Protein AF-A0A9D9TF56-F1 (afdb_monomer)

Structure (mmCIF, N/CA/C/O backbone):
data_AF-A0A9D9TF56-F1
#
_entry.id   AF-A0A9D9TF56-F1
#
loop_
_atom_site.group_PDB
_atom_site.id
_atom_site.type_symbol
_atom_site.label_atom_id
_atom_site.label_alt_id
_atom_site.label_comp_id
_atom_site.label_asym_id
_atom_site.label_entity_id
_atom_site.label_seq_id
_atom_site.pdbx_PDB_ins_code
_atom_site.Cartn_x
_atom_site.Cartn_y
_atom_site.Cartn_z
_atom_site.occupancy
_atom_site.B_iso_or_equiv
_atom_site.auth_seq_id
_atom_site.auth_comp_id
_atom_site.auth_asym_id
_atom_site.auth_atom_id
_atom_site.pdbx_PDB_model_num
ATOM 1 N N . MET A 1 1 ? 51.148 3.408 -33.385 1.00 43.84 1 MET A N 1
ATOM 2 C CA . MET A 1 1 ? 50.038 4.378 -33.225 1.00 43.84 1 MET A CA 1
ATOM 3 C C . MET A 1 1 ? 48.884 3.680 -32.521 1.00 43.84 1 MET A C 1
ATOM 5 O O . MET A 1 1 ? 48.321 2.742 -33.067 1.00 43.84 1 MET A O 1
ATOM 9 N N . LYS A 1 2 ? 48.614 4.070 -31.271 1.00 51.62 2 LYS A N 1
ATOM 10 C CA . LYS A 1 2 ? 47.621 3.468 -30.368 1.00 51.62 2 LYS A CA 1
ATOM 11 C C . LYS A 1 2 ? 46.205 3.743 -30.900 1.00 51.62 2 LYS A C 1
ATOM 13 O O . LYS A 1 2 ? 45.754 4.877 -30.815 1.00 51.62 2 LYS A O 1
ATOM 18 N N . LYS A 1 3 ? 45.524 2.743 -31.471 1.00 56.19 3 LYS A N 1
ATOM 19 C CA . LYS A 1 3 ? 44.121 2.861 -31.933 1.00 56.19 3 LYS A CA 1
ATOM 20 C C . LYS A 1 3 ? 43.175 1.796 -31.356 1.00 56.19 3 LYS A C 1
ATOM 22 O O . LYS A 1 3 ? 42.061 1.653 -31.837 1.00 56.19 3 LYS A O 1
ATOM 27 N N . HIS A 1 4 ? 43.584 1.076 -30.309 1.00 52.41 4 HIS A N 1
ATOM 28 C CA . HIS A 1 4 ? 42.764 0.012 -29.704 1.00 52.41 4 HIS A CA 1
ATOM 29 C C . HIS A 1 4 ? 42.322 0.291 -28.261 1.00 52.41 4 HIS A C 1
ATOM 31 O O . HIS A 1 4 ? 41.758 -0.583 -27.617 1.00 52.41 4 HIS A O 1
ATOM 37 N N . LEU A 1 5 ? 42.530 1.507 -27.745 1.00 56.62 5 LEU A N 1
ATOM 38 C CA . LEU A 1 5 ? 42.289 1.824 -26.332 1.00 56.62 5 LEU A CA 1
ATOM 39 C C . LEU A 1 5 ? 41.006 2.635 -26.075 1.00 56.62 5 LEU A C 1
ATOM 41 O O . LEU A 1 5 ? 41.016 3.487 -25.198 1.00 56.62 5 LEU A O 1
ATOM 45 N N . LEU A 1 6 ? 39.925 2.431 -26.837 1.00 53.75 6 LEU A N 1
ATOM 46 C CA . LEU A 1 6 ? 38.659 3.156 -26.595 1.00 53.75 6 LEU A CA 1
ATOM 47 C C . LEU A 1 6 ? 37.364 2.355 -26.834 1.00 53.75 6 LEU A C 1
ATOM 49 O O . LEU A 1 6 ? 36.286 2.903 -26.646 1.00 53.75 6 LEU A O 1
ATOM 53 N N . PHE A 1 7 ? 37.415 1.065 -27.186 1.00 47.06 7 PHE A N 1
ATOM 54 C CA . PHE A 1 7 ? 36.188 0.301 -27.493 1.00 47.06 7 PHE A CA 1
ATOM 55 C C . PHE A 1 7 ? 35.636 -0.534 -26.318 1.00 47.06 7 PHE A C 1
ATOM 57 O O . PHE A 1 7 ? 34.620 -1.204 -26.454 1.00 47.06 7 PHE A O 1
ATOM 64 N N . GLY A 1 8 ? 36.292 -0.502 -25.153 1.00 48.47 8 GLY A N 1
ATOM 65 C CA . GLY A 1 8 ? 35.958 -1.365 -24.010 1.00 48.47 8 GLY A CA 1
ATOM 66 C C . GLY A 1 8 ? 35.077 -0.740 -22.923 1.00 48.47 8 GLY A C 1
ATOM 67 O O . GLY A 1 8 ? 34.772 -1.424 -21.956 1.00 48.47 8 GLY A O 1
ATOM 68 N N . PHE A 1 9 ? 34.690 0.537 -23.037 1.00 49.81 9 PHE A N 1
ATOM 69 C CA . PHE A 1 9 ? 33.995 1.246 -21.947 1.00 49.81 9 PHE A CA 1
ATOM 70 C C . PHE A 1 9 ? 32.484 1.437 -22.165 1.00 49.81 9 PHE A C 1
ATOM 72 O O . PHE A 1 9 ? 31.781 1.836 -21.244 1.00 49.81 9 PHE A O 1
ATOM 79 N N . PHE A 1 10 ? 31.959 1.131 -23.358 1.00 50.53 10 PHE A N 1
ATOM 80 C CA . PHE A 1 10 ? 30.526 1.283 -23.657 1.00 50.53 10 PHE A CA 1
ATOM 81 C C . PHE A 1 10 ? 29.691 0.023 -23.377 1.00 50.53 10 PHE A C 1
ATOM 83 O O . PHE A 1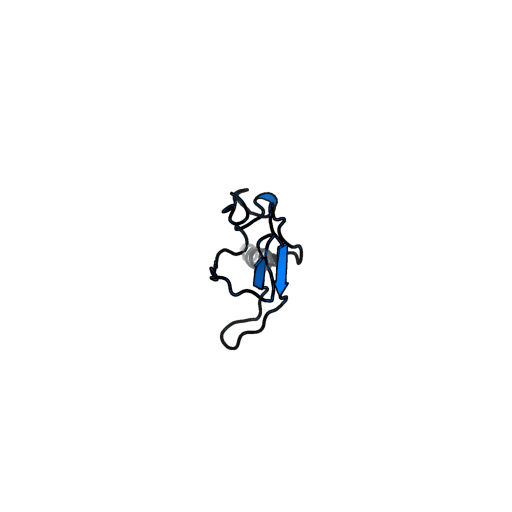 10 ? 28.493 0.139 -23.130 1.00 50.53 10 PHE A O 1
ATOM 90 N N . LEU A 1 11 ? 30.301 -1.170 -23.352 1.00 49.00 11 LEU A N 1
ATOM 91 C CA . LEU A 1 11 ? 29.574 -2.420 -23.083 1.00 49.00 11 LEU A CA 1
ATOM 92 C C . LEU A 1 11 ? 29.309 -2.667 -21.587 1.00 49.00 11 LEU A C 1
ATOM 94 O O . LEU A 1 11 ? 28.372 -3.382 -21.244 1.00 49.00 11 LEU A O 1
ATOM 98 N N . SER A 1 12 ? 30.101 -2.074 -20.690 1.00 49.22 12 SER A N 1
ATOM 99 C CA . SER A 1 12 ? 29.950 -2.241 -19.237 1.00 49.22 12 SER A CA 1
ATOM 100 C C . SER A 1 12 ? 28.829 -1.385 -18.638 1.00 49.22 12 SER A C 1
ATOM 102 O O . SER A 1 12 ? 28.321 -1.718 -17.570 1.00 49.22 12 SER A O 1
ATOM 104 N N . PHE A 1 13 ? 28.393 -0.321 -19.323 1.00 49.16 13 PHE A N 1
ATOM 105 C CA . PHE A 1 13 ? 27.324 0.559 -18.832 1.00 49.16 13 PHE A CA 1
ATOM 106 C C . PHE A 1 13 ? 25.914 0.073 -19.204 1.00 49.16 13 PHE A C 1
ATOM 108 O O . PHE A 1 13 ? 24.947 0.401 -18.525 1.00 49.16 13 PHE A O 1
ATOM 115 N N . TRP A 1 14 ? 25.787 -0.761 -20.241 1.00 51.69 14 TRP A N 1
ATOM 116 C CA . TRP A 1 14 ? 24.507 -1.363 -20.645 1.00 51.69 14 TRP A CA 1
ATOM 117 C C . TRP A 1 14 ? 24.077 -2.544 -19.760 1.00 51.69 14 TRP A C 1
ATOM 119 O O . TRP A 1 14 ? 22.905 -2.906 -19.757 1.00 51.69 14 TRP A O 1
ATOM 129 N N . PHE A 1 15 ? 24.996 -3.125 -18.980 1.00 49.12 15 PHE A N 1
ATOM 130 C CA . PHE A 1 15 ? 24.709 -4.276 -18.113 1.00 49.12 15 PHE A CA 1
ATOM 131 C C . PHE A 1 15 ? 24.382 -3.905 -16.655 1.00 49.12 15 PHE A C 1
ATOM 133 O O . PHE A 1 15 ? 23.913 -4.749 -15.898 1.00 49.12 15 PHE A O 1
ATOM 140 N N . LEU A 1 16 ? 24.573 -2.643 -16.250 1.00 51.69 16 LEU A N 1
ATOM 141 C CA . LEU A 1 16 ? 24.238 -2.161 -14.898 1.00 51.69 16 LEU A CA 1
ATOM 142 C C . LEU A 1 16 ? 22.747 -1.834 -14.709 1.00 51.69 16 LEU A C 1
ATOM 144 O O . LEU A 1 16 ? 22.322 -1.535 -13.598 1.00 51.69 16 LEU A O 1
ATOM 148 N N . PHE A 1 17 ? 21.946 -1.931 -15.772 1.00 52.84 17 PHE A N 1
ATOM 149 C CA . PHE A 1 17 ? 20.487 -1.796 -15.728 1.00 52.84 17 PHE A CA 1
ATOM 150 C C . PHE A 1 17 ? 19.767 -3.154 -15.800 1.00 52.84 17 PHE A C 1
ATOM 152 O O . PHE A 1 17 ? 18.594 -3.220 -16.168 1.00 52.84 17 PHE A O 1
ATOM 159 N N . LEU A 1 18 ? 20.442 -4.261 -15.461 1.00 52.66 18 LEU A N 1
ATOM 160 C CA . LEU A 1 18 ? 19.755 -5.539 -15.298 1.00 52.66 18 LEU A CA 1
ATOM 161 C C . LEU A 1 18 ? 19.005 -5.578 -13.964 1.00 52.66 18 LEU A C 1
ATOM 163 O O . LEU A 1 18 ? 19.580 -5.797 -12.904 1.00 52.66 18 LEU A O 1
ATOM 167 N N . ALA A 1 19 ? 17.689 -5.423 -14.088 1.00 51.03 19 ALA A N 1
ATOM 168 C CA . ALA A 1 19 ? 16.681 -5.997 -13.211 1.00 51.03 19 ALA A CA 1
ATOM 169 C C . ALA A 1 19 ? 16.807 -5.646 -11.719 1.00 51.03 19 ALA A C 1
ATOM 171 O O . ALA A 1 19 ? 17.131 -6.492 -10.887 1.00 51.03 19 ALA A O 1
ATOM 172 N N . HIS A 1 20 ? 16.333 -4.453 -11.349 1.00 49.91 20 HIS A N 1
ATOM 173 C CA . HIS A 1 20 ? 15.591 -4.356 -10.092 1.00 49.91 20 HIS A CA 1
ATOM 174 C C . HIS A 1 20 ? 14.272 -5.106 -10.293 1.00 49.91 20 HIS A C 1
ATOM 176 O O . HIS A 1 20 ? 13.244 -4.510 -10.610 1.00 49.91 20 HIS A O 1
ATOM 182 N N . SER A 1 21 ? 14.311 -6.435 -10.185 1.00 51.34 21 SER A N 1
ATOM 183 C CA . SER A 1 21 ? 13.082 -7.187 -9.966 1.00 51.34 21 SER A CA 1
ATOM 184 C C . SER A 1 21 ? 12.533 -6.691 -8.635 1.00 51.34 21 SER A C 1
ATOM 186 O O . SER A 1 21 ? 13.119 -6.978 -7.592 1.00 51.34 21 SER A O 1
ATOM 188 N N . GLN A 1 22 ? 11.457 -5.899 -8.678 1.00 56.12 22 GLN A N 1
ATOM 189 C CA . GLN A 1 22 ? 10.611 -5.673 -7.510 1.00 56.12 22 GLN A CA 1
ATOM 190 C C . GLN A 1 22 ? 10.308 -7.069 -6.969 1.00 56.12 22 GLN A C 1
ATOM 192 O O . GLN A 1 22 ? 9.760 -7.913 -7.683 1.00 56.12 22 GLN A O 1
ATOM 197 N N . THR A 1 23 ? 10.805 -7.378 -5.775 1.00 58.72 23 THR A N 1
ATOM 198 C CA . THR A 1 23 ? 10.597 -8.702 -5.206 1.00 58.72 23 THR A CA 1
ATOM 199 C C . THR A 1 23 ? 9.087 -8.899 -5.068 1.00 58.72 23 THR A C 1
ATOM 201 O O . THR A 1 23 ? 8.361 -7.985 -4.687 1.00 58.72 23 THR A O 1
ATOM 204 N N . ASN A 1 24 ? 8.579 -10.097 -5.368 1.00 67.06 24 ASN A N 1
ATOM 205 C CA . ASN A 1 24 ? 7.157 -10.406 -5.157 1.00 67.06 24 ASN A CA 1
ATOM 206 C C . ASN A 1 24 ? 6.757 -10.396 -3.667 1.00 67.06 24 ASN A C 1
ATOM 208 O O . ASN A 1 24 ? 5.604 -10.666 -3.341 1.00 67.06 24 ASN A O 1
ATOM 212 N N . ALA A 1 25 ? 7.691 -10.084 -2.764 1.00 83.62 25 ALA A N 1
ATOM 213 C CA . ALA A 1 25 ? 7.417 -9.920 -1.351 1.00 83.62 25 ALA A CA 1
ATOM 214 C C . ALA A 1 25 ? 6.484 -8.723 -1.130 1.00 83.62 25 ALA A C 1
ATOM 216 O O . ALA A 1 25 ? 6.642 -7.661 -1.739 1.00 83.62 25 ALA A O 1
ATOM 217 N N . LEU A 1 26 ? 5.494 -8.917 -0.266 1.00 91.44 26 LEU A N 1
ATOM 218 C CA . LEU A 1 26 ? 4.654 -7.828 0.210 1.00 91.44 26 LEU A CA 1
ATOM 219 C C . LEU A 1 26 ? 5.433 -7.023 1.256 1.00 91.44 26 LEU A C 1
ATOM 221 O O . LEU A 1 26 ? 6.132 -7.641 2.069 1.00 91.44 26 LEU A O 1
ATOM 225 N N . PRO A 1 27 ? 5.324 -5.684 1.258 1.00 93.62 27 PRO A N 1
ATOM 226 C CA . PRO A 1 27 ? 5.776 -4.896 2.394 1.00 93.62 27 PRO A CA 1
ATOM 227 C C . PRO A 1 27 ? 5.029 -5.341 3.653 1.00 93.62 27 PRO A C 1
ATOM 229 O O . PRO A 1 27 ? 3.879 -5.791 3.592 1.00 93.6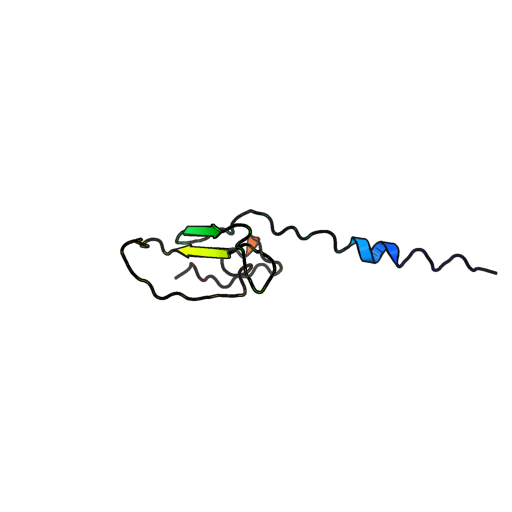2 27 PRO A O 1
ATOM 232 N N . ARG A 1 28 ? 5.705 -5.259 4.797 1.00 94.94 28 ARG A N 1
ATOM 233 C CA . ARG A 1 28 ? 5.049 -5.467 6.087 1.00 94.94 28 ARG A CA 1
ATOM 234 C C . ARG A 1 28 ? 4.153 -4.267 6.379 1.00 94.94 28 ARG A C 1
ATOM 236 O O . ARG A 1 28 ? 4.464 -3.168 5.954 1.00 94.94 28 ARG A O 1
ATOM 243 N N . VAL A 1 29 ? 3.053 -4.510 7.078 1.00 96.62 29 VAL A N 1
ATOM 244 C CA . VAL A 1 29 ? 2.162 -3.466 7.593 1.00 96.62 29 VAL A CA 1
ATOM 245 C C . VAL A 1 29 ? 2.059 -3.631 9.108 1.00 96.62 29 VAL A C 1
ATOM 247 O O . VAL A 1 29 ? 2.126 -4.756 9.613 1.00 96.62 29 VAL A O 1
ATOM 250 N N . ASN A 1 30 ? 1.933 -2.520 9.819 1.00 96.56 30 ASN A N 1
ATOM 251 C CA . ASN A 1 30 ? 1.707 -2.410 11.251 1.00 96.56 30 ASN A CA 1
ATOM 252 C C . ASN A 1 30 ? 0.262 -2.802 11.599 1.00 96.56 30 ASN A C 1
ATOM 254 O O . ASN A 1 30 ? 0.049 -3.654 12.461 1.00 96.56 30 ASN A O 1
ATOM 258 N N . ASN A 1 31 ? -0.714 -2.268 10.853 1.00 96.31 31 ASN A N 1
ATOM 259 C CA . ASN A 1 31 ? -2.134 -2.603 10.986 1.00 96.31 31 ASN A CA 1
ATOM 260 C C . ASN A 1 31 ? -2.769 -2.916 9.627 1.00 96.31 31 ASN A C 1
ATOM 262 O O . ASN A 1 31 ? -2.310 -2.470 8.571 1.00 96.31 31 ASN A O 1
ATOM 266 N N . GLY A 1 32 ? -3.882 -3.642 9.648 1.00 96.19 32 GLY A N 1
ATOM 267 C CA . GLY A 1 32 ? -4.635 -3.993 8.456 1.00 96.19 32 GLY A CA 1
ATOM 268 C C . GLY A 1 32 ? -4.044 -5.166 7.680 1.00 96.19 32 GLY A C 1
ATOM 269 O O . GLY A 1 32 ? -3.267 -5.984 8.169 1.00 96.19 32 GLY A O 1
ATOM 270 N N . THR A 1 33 ? -4.474 -5.295 6.430 1.00 97.00 33 THR A N 1
ATOM 271 C CA . THR A 1 33 ? -4.052 -6.370 5.531 1.00 97.00 33 THR A CA 1
ATOM 272 C C . THR A 1 33 ? -3.780 -5.817 4.144 1.00 97.00 33 THR A C 1
ATOM 274 O O . THR A 1 33 ? -4.603 -5.101 3.575 1.00 97.00 33 THR A O 1
ATOM 277 N N . LEU A 1 34 ? -2.632 -6.1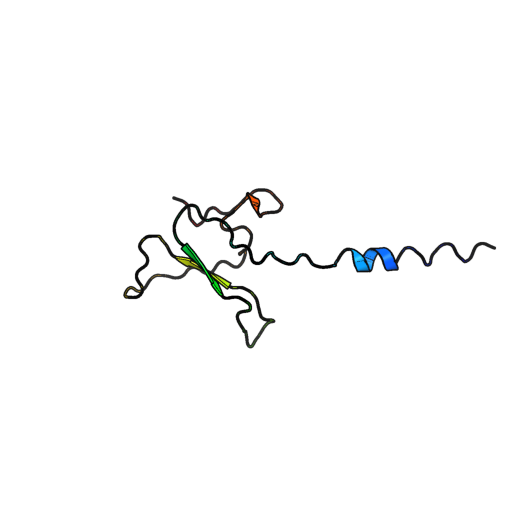90 3.580 1.00 96.88 34 LEU A N 1
ATOM 278 C CA . LEU A 1 34 ? -2.269 -5.866 2.208 1.00 96.88 34 LEU A CA 1
ATOM 279 C C . LEU A 1 34 ? -2.675 -7.007 1.266 1.00 96.88 34 LEU A C 1
ATOM 281 O O . LEU A 1 34 ? -2.281 -8.158 1.463 1.00 96.88 34 LEU A O 1
ATOM 285 N N . VAL A 1 35 ? -3.428 -6.688 0.217 1.00 96.19 35 VAL A N 1
ATOM 286 C CA . VAL A 1 35 ? -3.808 -7.622 -0.849 1.00 96.19 35 VAL A CA 1
ATOM 287 C C . VAL A 1 35 ? -3.151 -7.177 -2.148 1.00 96.19 35 VAL A C 1
ATOM 289 O O . VAL A 1 35 ? -3.448 -6.097 -2.654 1.00 96.19 35 VAL A O 1
ATOM 292 N N . ARG A 1 36 ? -2.272 -8.014 -2.708 1.00 95.50 36 ARG A N 1
ATOM 293 C CA . ARG A 1 36 ? -1.614 -7.742 -3.992 1.00 95.50 36 ARG A CA 1
ATOM 294 C C . ARG A 1 36 ? -2.331 -8.411 -5.149 1.00 95.50 36 ARG A C 1
ATOM 296 O O . ARG A 1 36 ? -2.504 -9.628 -5.176 1.00 95.50 36 ARG A O 1
ATOM 303 N N . HIS A 1 37 ? -2.642 -7.611 -6.154 1.00 95.50 37 HIS A N 1
ATOM 304 C CA . HIS A 1 37 ? -3.037 -8.054 -7.479 1.00 95.50 37 HIS A CA 1
ATOM 305 C C . HIS A 1 37 ? -1.800 -8.046 -8.376 1.00 95.50 37 HIS A C 1
ATOM 307 O O . HIS A 1 37 ? -1.314 -6.980 -8.754 1.00 95.50 37 HIS A O 1
ATOM 313 N N . VAL A 1 38 ? -1.265 -9.232 -8.669 1.00 94.06 38 VAL A N 1
ATOM 314 C CA . VAL A 1 38 ? -0.066 -9.394 -9.504 1.00 94.06 38 VAL A CA 1
ATOM 315 C C . VAL A 1 38 ? -0.401 -9.114 -10.967 1.00 94.06 38 VAL A C 1
ATOM 317 O O . VAL A 1 38 ? -1.445 -9.559 -11.440 1.00 94.06 38 VAL A O 1
ATOM 320 N N . ASP A 1 39 ? 0.480 -8.386 -11.660 1.00 94.12 39 ASP A N 1
ATOM 321 C CA . ASP A 1 39 ? 0.378 -8.087 -13.097 1.00 94.12 39 ASP A CA 1
ATOM 322 C C . ASP A 1 39 ? -1.021 -7.611 -13.526 1.00 94.12 39 ASP A C 1
ATOM 324 O O . ASP A 1 39 ? -1.588 -8.058 -14.528 1.00 94.12 39 ASP A O 1
ATOM 328 N N . PHE A 1 40 ? -1.595 -6.680 -12.758 1.00 95.06 40 PHE A N 1
ATOM 329 C CA . PHE A 1 40 ? -2.896 -6.102 -13.059 1.00 95.06 40 PHE A CA 1
ATOM 330 C C . PHE A 1 40 ? -2.873 -5.451 -14.447 1.00 95.06 40 PHE A C 1
ATOM 332 O O . PHE A 1 40 ? -2.071 -4.553 -14.724 1.00 95.06 40 PHE A O 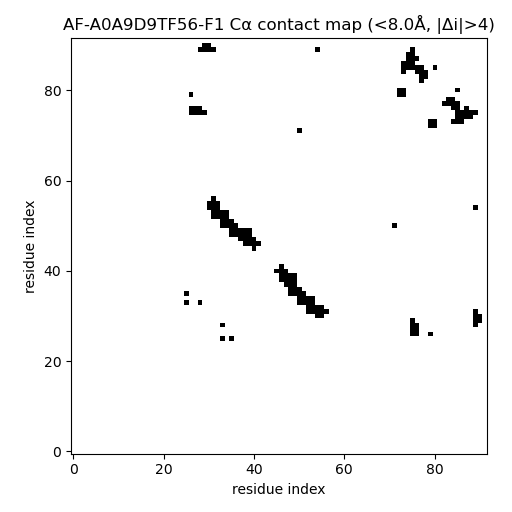1
ATOM 339 N N . SER A 1 41 ? -3.751 -5.935 -15.327 1.00 96.81 41 SER A N 1
ATOM 340 C CA . SER A 1 41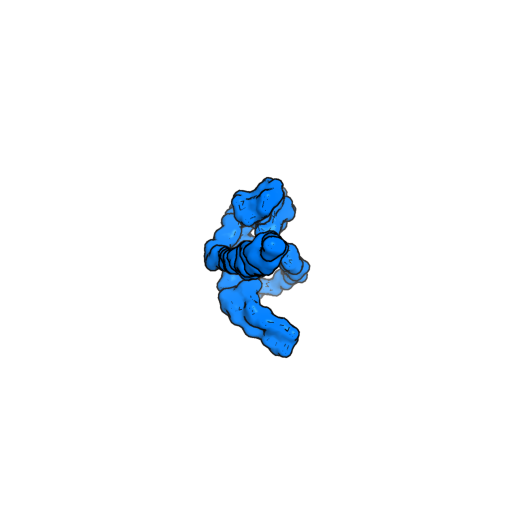 ? -3.820 -5.506 -16.722 1.00 96.81 41 SER A CA 1
ATOM 341 C C . SER A 1 41 ? -4.402 -4.097 -16.853 1.00 96.81 41 SER A C 1
ATOM 343 O O . SER A 1 41 ? -5.295 -3.701 -16.105 1.00 96.81 41 SER A O 1
ATOM 345 N N . SER A 1 42 ? -3.910 -3.339 -17.830 1.00 95.75 42 SER A N 1
ATOM 346 C CA . SER A 1 42 ? -4.417 -2.014 -18.177 1.00 95.75 42 SER A CA 1
ATOM 347 C C . SER A 1 42 ? -4.481 -1.860 -19.692 1.00 95.75 42 SER A C 1
ATOM 349 O O . SER A 1 42 ? -3.607 -2.339 -20.411 1.00 95.75 42 SER A O 1
ATOM 351 N N . GLU A 1 43 ? -5.495 -1.144 -20.176 1.00 97.94 43 GLU A N 1
ATOM 352 C CA . GLU A 1 43 ? -5.623 -0.781 -21.593 1.00 97.94 43 GLU A CA 1
ATOM 353 C C . GLU A 1 43 ? -4.681 0.362 -22.004 1.00 97.94 43 GLU A C 1
ATOM 355 O O . GLU A 1 43 ? -4.502 0.627 -23.191 1.00 97.94 43 GLU A O 1
ATOM 360 N N . HIS A 1 44 ? -4.085 1.065 -21.036 1.00 97.38 44 HIS A N 1
ATOM 361 C CA . HIS A 1 44 ? -3.332 2.298 -21.285 1.00 97.38 44 HIS A CA 1
ATOM 362 C C . HIS A 1 44 ? -1.834 2.169 -21.007 1.00 97.38 44 HIS A C 1
ATOM 364 O O . HIS A 1 44 ? -1.040 2.906 -21.589 1.00 97.38 44 HIS A O 1
ATOM 370 N N . ILE A 1 45 ? -1.439 1.266 -20.107 1.00 95.50 45 ILE A N 1
ATOM 371 C CA . ILE A 1 45 ? -0.047 1.075 -19.687 1.00 95.50 45 ILE A CA 1
ATOM 372 C C . ILE A 1 45 ? 0.285 -0.411 -19.546 1.00 95.50 45 ILE A C 1
ATOM 374 O O . ILE A 1 45 ? -0.603 -1.256 -19.476 1.00 95.50 45 ILE A O 1
ATOM 378 N N . ALA A 1 46 ? 1.578 -0.730 -19.476 1.00 96.12 46 ALA A N 1
ATOM 379 C CA . ALA A 1 46 ? 2.024 -2.086 -19.177 1.00 96.12 46 ALA A CA 1
ATOM 380 C C . ALA A 1 46 ? 1.481 -2.568 -17.820 1.00 96.12 46 ALA A C 1
ATOM 382 O O . ALA A 1 46 ? 1.368 -1.782 -16.872 1.00 96.12 46 ALA A O 1
ATOM 383 N N . ALA A 1 47 ? 1.185 -3.868 -17.746 1.00 96.06 47 ALA A N 1
ATOM 384 C CA . ALA A 1 47 ? 0.709 -4.516 -16.532 1.00 96.06 47 ALA A CA 1
ATOM 385 C C . ALA A 1 47 ? 1.688 -4.317 -15.367 1.00 96.06 47 ALA A C 1
ATOM 387 O O . ALA A 1 47 ? 2.906 -4.246 -15.556 1.00 96.06 47 ALA A O 1
ATOM 388 N N . ARG A 1 48 ? 1.140 -4.188 -14.158 1.00 92.69 48 ARG A N 1
ATOM 389 C CA . ARG A 1 48 ? 1.919 -3.988 -12.932 1.00 92.69 48 ARG A CA 1
ATOM 390 C C . ARG A 1 48 ? 1.154 -4.440 -11.705 1.00 92.69 48 ARG A C 1
ATOM 392 O O . ARG A 1 48 ? -0.070 -4.495 -11.718 1.00 92.69 48 ARG A O 1
ATOM 399 N N . ASN A 1 49 ? 1.883 -4.698 -10.629 1.00 93.62 49 ASN A N 1
ATOM 400 C CA . ASN A 1 49 ? 1.269 -5.024 -9.351 1.00 93.62 49 ASN A CA 1
ATOM 401 C C . ASN A 1 49 ? 0.468 -3.830 -8.809 1.00 93.62 49 ASN A C 1
ATOM 403 O O . ASN A 1 49 ? 0.903 -2.681 -8.919 1.00 93.62 49 ASN A O 1
ATOM 407 N N . ILE A 1 50 ? -0.683 -4.122 -8.207 1.00 94.81 50 ILE A N 1
ATOM 408 C CA . ILE A 1 50 ? -1.479 -3.172 -7.426 1.00 94.81 50 ILE A CA 1
ATOM 409 C C . ILE A 1 50 ? -1.663 -3.750 -6.032 1.00 94.81 50 ILE A C 1
ATOM 411 O O . ILE A 1 50 ? -2.153 -4.869 -5.893 1.00 94.81 50 ILE A O 1
ATOM 415 N N . ASP A 1 51 ? -1.321 -2.962 -5.020 1.00 95.94 51 ASP A N 1
ATOM 416 C CA . ASP A 1 51 ? -1.542 -3.316 -3.624 1.00 95.94 51 ASP A CA 1
ATOM 417 C C . ASP A 1 51 ? -2.743 -2.548 -3.081 1.00 95.94 51 ASP A C 1
ATOM 419 O O . ASP A 1 51 ? -2.837 -1.327 -3.219 1.00 95.94 51 ASP A O 1
ATOM 423 N N . VAL A 1 52 ? -3.669 -3.278 -2.467 1.00 97.12 52 VAL A N 1
ATOM 424 C CA . VAL A 1 52 ? -4.835 -2.735 -1.778 1.00 97.12 52 VAL A CA 1
ATOM 425 C C . VAL A 1 52 ? -4.644 -2.979 -0.292 1.00 97.12 52 VAL A C 1
ATOM 427 O O . VAL A 1 52 ? -4.637 -4.124 0.159 1.00 97.12 52 VAL A O 1
ATOM 430 N N . TRP A 1 53 ? -4.493 -1.901 0.468 1.00 97.50 53 TRP A N 1
ATOM 431 C CA . TRP A 1 53 ? -4.500 -1.964 1.922 1.00 97.50 53 TRP A CA 1
ATOM 432 C C . TRP A 1 53 ? -5.934 -1.878 2.447 1.00 97.50 53 TRP A C 1
ATOM 434 O O . TRP A 1 53 ? -6.709 -1.007 2.043 1.00 97.50 53 TRP A O 1
ATOM 444 N N . LEU A 1 54 ? -6.281 -2.801 3.338 1.00 97.62 54 LEU A N 1
ATOM 445 C CA . LEU A 1 54 ? -7.569 -2.878 4.012 1.00 97.62 54 LEU A CA 1
ATOM 446 C C . LEU A 1 54 ? -7.351 -2.652 5.514 1.00 97.62 54 LEU A C 1
ATOM 448 O O . LEU A 1 54 ? -6.489 -3.322 6.083 1.00 97.62 54 LEU A O 1
ATOM 452 N N . PRO A 1 55 ? -8.122 -1.772 6.177 1.00 95.88 55 PRO A N 1
ATOM 453 C CA . PRO A 1 55 ? -8.026 -1.605 7.626 1.00 95.88 55 PRO A CA 1
ATOM 454 C C . PRO A 1 55 ? -8.510 -2.869 8.357 1.00 95.88 55 PRO A C 1
ATOM 456 O O . PRO A 1 55 ? -9.300 -3.639 7.809 1.00 95.88 55 PRO A O 1
ATOM 459 N N . ASP A 1 56 ? -8.112 -3.057 9.619 1.00 95.56 56 ASP A N 1
ATOM 460 C CA . ASP A 1 56 ? -8.445 -4.260 10.411 1.00 95.56 56 ASP A CA 1
ATOM 461 C C . ASP A 1 56 ? -9.949 -4.551 10.514 1.00 95.56 56 ASP A C 1
ATOM 463 O O . ASP A 1 56 ? -10.373 -5.701 10.613 1.00 95.56 56 ASP A O 1
ATOM 467 N N . ASN A 1 57 ? -10.779 -3.508 10.481 1.00 95.25 57 ASN A N 1
ATOM 468 C CA . ASN A 1 57 ? -12.235 -3.611 10.565 1.00 95.25 57 ASN A CA 1
ATOM 469 C C . ASN A 1 57 ? -12.929 -3.632 9.191 1.00 95.25 57 ASN A C 1
ATOM 471 O O . ASN A 1 57 ? -14.120 -3.311 9.090 1.00 95.25 57 ASN A O 1
ATOM 475 N N . TYR A 1 58 ? -12.199 -3.957 8.123 1.00 97.12 58 TYR A N 1
ATOM 476 C CA . TYR A 1 58 ? -12.766 -4.058 6.788 1.00 97.12 58 TYR A CA 1
ATOM 477 C C . TYR A 1 58 ? -13.877 -5.118 6.723 1.00 97.12 58 TYR A C 1
ATOM 479 O O . TYR A 1 58 ? -13.732 -6.245 7.195 1.00 97.12 58 TYR A O 1
ATOM 487 N N . SER A 1 59 ? -14.988 -4.760 6.079 1.00 97.56 59 SER A N 1
ATOM 488 C CA . SER A 1 59 ? -16.109 -5.653 5.801 1.00 97.56 59 SER A CA 1
ATOM 489 C C . SER A 1 59 ? -16.500 -5.569 4.326 1.00 97.56 59 SER A C 1
ATOM 491 O O . SER A 1 59 ? -16.763 -4.469 3.833 1.00 97.56 59 SER A O 1
ATOM 493 N N . PRO A 1 60 ? -16.646 -6.703 3.617 1.00 95.81 60 PRO A N 1
ATOM 494 C CA . PRO A 1 60 ? -17.050 -6.698 2.209 1.00 95.81 60 PRO A CA 1
ATOM 495 C C . PRO A 1 60 ? -18.484 -6.182 1.995 1.00 95.81 60 PRO A C 1
ATOM 497 O O . PRO A 1 60 ? -18.855 -5.828 0.880 1.00 95.81 60 PRO A O 1
ATOM 500 N N . ASN A 1 61 ? -19.293 -6.110 3.059 1.00 97.69 61 ASN A N 1
ATOM 501 C CA . ASN A 1 61 ? -20.682 -5.647 3.006 1.00 97.69 61 ASN A CA 1
ATOM 502 C C . ASN A 1 61 ? -20.828 -4.136 3.256 1.00 97.69 61 ASN A C 1
ATOM 504 O O . ASN A 1 61 ? -21.945 -3.620 3.281 1.00 97.69 61 ASN A O 1
ATOM 508 N N . GLN A 1 62 ? -19.719 -3.422 3.458 1.00 98.00 62 GLN A N 1
ATOM 509 C CA . GLN A 1 62 ? -19.704 -1.989 3.722 1.00 98.00 62 GLN A CA 1
ATOM 510 C C . GLN A 1 62 ? -18.957 -1.237 2.616 1.00 98.00 62 GLN A C 1
ATOM 512 O O . GLN A 1 62 ? -17.980 -1.716 2.047 1.00 98.00 62 GLN A O 1
ATOM 517 N N . ARG A 1 63 ? -19.421 -0.020 2.307 1.00 97.25 63 ARG A N 1
ATOM 518 C CA . ARG A 1 63 ? -18.711 0.898 1.408 1.00 97.25 63 ARG A CA 1
ATOM 519 C C . ARG A 1 63 ? -17.769 1.795 2.200 1.00 97.25 63 ARG A C 1
ATOM 521 O O . ARG A 1 63 ? -18.159 2.357 3.222 1.00 97.25 63 ARG A O 1
ATOM 528 N N . TYR A 1 64 ? -16.564 1.972 1.674 1.00 97.50 64 TYR A N 1
ATOM 529 C CA . TYR A 1 64 ? -15.520 2.815 2.249 1.00 97.50 64 TYR A CA 1
ATOM 530 C C . TYR A 1 64 ? -15.124 3.899 1.247 1.00 97.50 64 TYR A C 1
ATOM 532 O O . TYR A 1 64 ? -15.268 3.726 0.035 1.00 97.50 64 TYR A O 1
ATOM 540 N N . LYS A 1 65 ? -14.630 5.032 1.753 1.00 97.69 65 LYS A N 1
ATOM 541 C CA . LYS A 1 65 ? -13.923 5.997 0.905 1.00 97.69 65 LYS A CA 1
ATOM 542 C C . LYS A 1 65 ? -12.588 5.377 0.494 1.00 97.69 65 LYS A C 1
ATOM 544 O O . LYS A 1 65 ? -11.966 4.697 1.303 1.00 97.69 65 LYS A O 1
ATOM 549 N N . VAL A 1 66 ? -12.166 5.625 -0.741 1.00 97.44 66 VAL A N 1
ATOM 550 C CA . VAL A 1 66 ? -10.921 5.078 -1.294 1.00 97.44 66 VAL A CA 1
ATOM 551 C C . VAL A 1 66 ? -9.923 6.211 -1.486 1.00 97.44 66 VAL A C 1
ATOM 553 O O . VAL A 1 66 ? -10.269 7.250 -2.050 1.00 97.44 66 VAL A O 1
ATOM 556 N N . LEU A 1 67 ? -8.693 5.996 -1.025 1.00 96.50 67 LEU A N 1
ATOM 557 C CA . LEU A 1 67 ? -7.546 6.857 -1.284 1.00 96.50 67 LEU A CA 1
ATOM 558 C C . LEU A 1 67 ? -6.600 6.126 -2.241 1.00 96.50 67 LEU A C 1
ATOM 560 O O . LEU A 1 67 ? -6.213 4.992 -1.977 1.00 96.50 67 LEU A O 1
ATOM 564 N N . TYR A 1 68 ? -6.229 6.781 -3.339 1.00 96.81 68 TYR A N 1
ATOM 565 C CA . TYR A 1 68 ? -5.244 6.265 -4.288 1.00 96.81 68 TYR A CA 1
ATOM 566 C C . TYR A 1 68 ? -3.899 6.940 -4.039 1.00 96.81 68 TYR A C 1
ATOM 568 O O . TYR A 1 68 ? -3.815 8.168 -4.027 1.00 96.81 68 TYR A O 1
ATOM 576 N N . MET A 1 69 ? -2.847 6.142 -3.866 1.00 96.38 69 MET A N 1
ATOM 577 C CA . MET A 1 69 ? -1.488 6.630 -3.635 1.00 96.38 69 MET A CA 1
ATOM 578 C C . MET A 1 69 ? -0.544 6.024 -4.671 1.00 96.38 69 MET A C 1
ATOM 580 O O . MET A 1 69 ? -0.431 4.808 -4.781 1.00 96.38 69 MET A O 1
ATOM 584 N N . HIS A 1 70 ? 0.123 6.878 -5.450 1.00 93.38 70 HIS A N 1
ATOM 585 C CA . HIS A 1 70 ? 0.982 6.446 -6.560 1.00 93.38 70 HIS A CA 1
ATOM 586 C C . HIS A 1 70 ? 2.411 6.073 -6.155 1.00 93.38 70 HIS A C 1
ATOM 588 O O . HIS A 1 70 ? 3.093 5.437 -6.952 1.00 93.38 70 HIS A O 1
ATOM 594 N N . ASP A 1 71 ? 2.861 6.471 -4.961 1.00 92.62 71 ASP A N 1
ATOM 595 C CA . ASP A 1 71 ? 4.205 6.149 -4.466 1.00 92.62 71 ASP A CA 1
ATOM 596 C C . ASP A 1 71 ? 4.399 4.623 -4.386 1.00 92.62 71 ASP A C 1
ATOM 598 O O . ASP A 1 71 ? 5.318 4.078 -4.996 1.00 92.62 71 ASP A O 1
ATOM 602 N N . GLY A 1 72 ? 3.459 3.926 -3.734 1.00 89.06 72 GLY A N 1
ATOM 603 C CA . GLY A 1 72 ? 3.399 2.466 -3.642 1.00 89.06 72 GLY A CA 1
ATOM 604 C C . GLY A 1 72 ? 4.522 1.862 -2.795 1.00 89.06 72 GLY A C 1
ATOM 605 O O . GLY A 1 72 ? 4.261 1.298 -1.737 1.00 89.06 72 GLY A O 1
ATOM 606 N 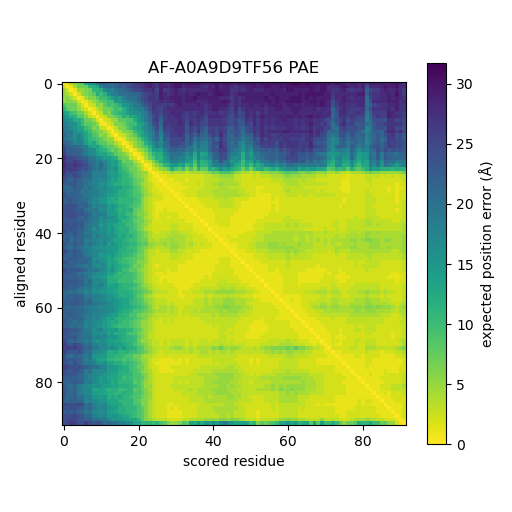N . GLN A 1 73 ? 5.769 1.998 -3.248 1.00 88.62 73 GLN A N 1
ATOM 607 C CA . GLN A 1 73 ? 6.948 1.369 -2.657 1.00 88.62 73 GLN A CA 1
ATOM 608 C C . GLN A 1 73 ? 7.287 1.915 -1.264 1.00 88.62 73 GLN A C 1
ATOM 610 O O . GLN A 1 73 ? 7.781 1.161 -0.432 1.00 88.62 73 GLN A O 1
ATOM 615 N N . MET A 1 74 ? 7.043 3.199 -0.994 1.00 94.69 74 MET A N 1
ATOM 616 C CA . MET A 1 74 ? 7.475 3.841 0.253 1.00 94.69 74 MET A CA 1
ATOM 617 C C . MET A 1 74 ? 6.358 3.936 1.300 1.00 94.69 74 MET A C 1
ATOM 619 O O . MET A 1 74 ? 6.497 4.673 2.271 1.00 94.69 74 MET A O 1
ATOM 623 N N . LEU A 1 75 ? 5.218 3.271 1.096 1.00 96.38 75 LEU A N 1
ATOM 624 C CA . LEU A 1 75 ? 4.025 3.521 1.909 1.00 96.38 75 LEU A CA 1
ATOM 625 C C . LEU A 1 75 ? 4.061 2.869 3.303 1.00 96.38 75 LEU A C 1
ATOM 627 O O . LEU A 1 75 ? 3.630 3.529 4.245 1.00 96.38 75 LEU A O 1
ATOM 631 N N . PHE A 1 76 ? 4.568 1.632 3.422 1.00 96.31 76 PHE A N 1
ATOM 632 C CA . PHE A 1 76 ? 4.293 0.755 4.582 1.00 96.31 76 PHE A CA 1
ATOM 633 C C . PHE A 1 76 ? 5.502 0.088 5.263 1.00 96.31 76 PHE A C 1
ATOM 635 O O . PHE A 1 76 ? 5.371 -0.359 6.396 1.00 96.31 76 PHE A O 1
ATOM 642 N N . ASP A 1 77 ? 6.632 -0.101 4.561 1.00 95.94 77 ASP A N 1
ATOM 643 C CA . ASP A 1 77 ? 7.804 -0.765 5.161 1.00 95.94 77 ASP A CA 1
ATOM 644 C C . ASP A 1 77 ? 9.120 -0.071 4.795 1.00 95.94 77 ASP A C 1
ATOM 646 O O . ASP A 1 77 ? 9.756 -0.373 3.776 1.00 95.94 77 ASP A O 1
ATOM 650 N N . ALA A 1 78 ? 9.582 0.810 5.678 1.00 95.56 78 ALA A N 1
ATOM 651 C CA . ALA A 1 78 ? 10.842 1.537 5.583 1.00 95.56 78 ALA A CA 1
ATOM 652 C C . ALA A 1 78 ? 12.062 0.613 5.401 1.00 95.56 78 ALA A C 1
ATOM 654 O O . ALA A 1 78 ? 13.077 1.017 4.831 1.00 95.56 78 ALA A O 1
ATOM 655 N N . ASN A 1 79 ? 12.007 -0.657 5.822 1.00 94.06 79 ASN A N 1
ATOM 656 C CA . ASN A 1 79 ? 13.129 -1.576 5.614 1.00 94.06 79 ASN A CA 1
ATOM 657 C C . ASN A 1 79 ? 13.331 -1.919 4.138 1.00 94.06 79 ASN A C 1
ATOM 659 O O . ASN A 1 79 ? 14.457 -2.241 3.739 1.00 94.06 79 ASN A O 1
ATOM 663 N N . THR A 1 80 ? 12.270 -1.819 3.338 1.00 90.06 80 THR A N 1
ATOM 664 C CA . THR A 1 80 ? 12.282 -2.091 1.896 1.00 90.06 80 THR A CA 1
ATOM 665 C C . THR A 1 80 ? 12.645 -0.864 1.058 1.00 90.06 80 THR A C 1
ATOM 667 O O . THR A 1 80 ? 12.940 -0.994 -0.132 1.00 90.06 80 THR A O 1
ATOM 670 N N . THR A 1 81 ? 12.688 0.324 1.665 1.00 91.38 81 THR A N 1
ATOM 671 C CA . THR A 1 81 ? 12.955 1.573 0.956 1.00 91.38 81 THR A CA 1
ATOM 672 C C . THR A 1 81 ? 14.440 1.918 0.905 1.00 91.38 81 THR A C 1
ATOM 674 O O . THR A 1 81 ? 15.248 1.515 1.748 1.00 91.38 81 THR A O 1
ATOM 677 N N . TRP A 1 82 ? 14.826 2.681 -0.122 1.00 90.69 82 TRP A N 1
ATOM 678 C CA . TRP A 1 82 ? 16.225 3.043 -0.367 1.00 90.69 82 TRP A CA 1
ATOM 679 C C . TRP A 1 82 ? 16.788 4.002 0.694 1.00 90.69 82 TRP A C 1
ATOM 681 O O . TRP A 1 82 ? 17.977 3.943 1.000 1.00 90.69 82 TRP A O 1
ATOM 691 N N . ASN A 1 83 ? 15.943 4.871 1.258 1.00 94.81 83 ASN A N 1
ATOM 692 C CA . ASN A 1 83 ? 16.321 5.880 2.252 1.00 94.81 83 ASN A CA 1
ATOM 693 C C . ASN A 1 83 ? 15.943 5.495 3.689 1.00 94.81 83 ASN A C 1
ATOM 695 O O . ASN A 1 83 ? 16.143 6.307 4.589 1.00 94.81 83 A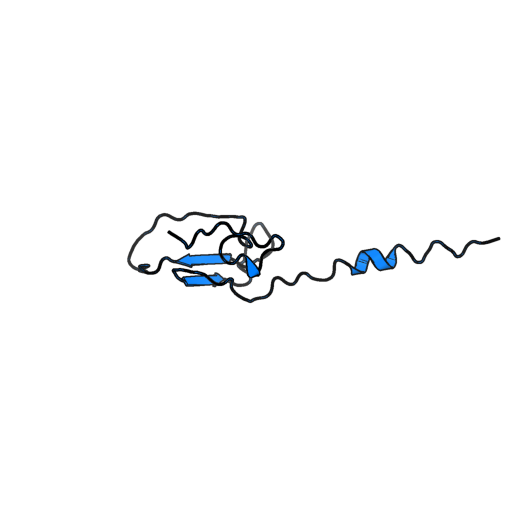SN A O 1
ATOM 699 N N . LYS A 1 84 ? 15.406 4.287 3.909 1.00 95.06 84 LYS A N 1
ATOM 700 C CA . LYS A 1 84 ? 14.950 3.813 5.224 1.00 95.06 84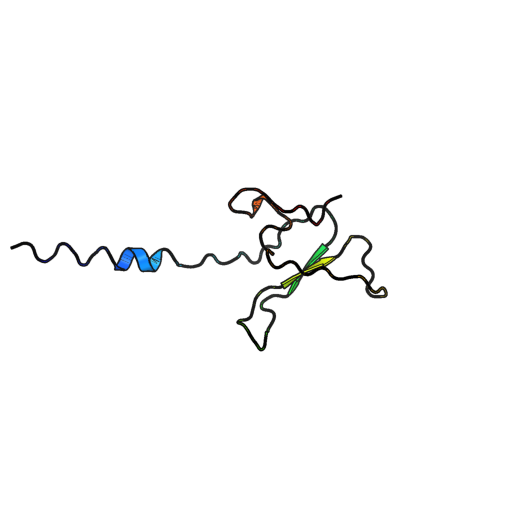 LYS A CA 1
ATOM 701 C C . LYS A 1 84 ? 13.865 4.686 5.856 1.00 95.06 84 LYS A C 1
ATOM 703 O O . LYS A 1 84 ? 13.799 4.806 7.075 1.00 95.06 84 LYS A O 1
ATOM 708 N N . GLN A 1 85 ? 13.029 5.293 5.021 1.00 96.38 85 GLN A N 1
ATOM 709 C CA . GLN A 1 85 ? 11.855 6.055 5.437 1.00 96.38 85 GLN A CA 1
ATOM 710 C C . GLN A 1 85 ? 10.606 5.518 4.747 1.00 96.38 85 GLN A C 1
ATOM 712 O O . GLN A 1 85 ? 10.694 4.919 3.674 1.00 96.38 85 GLN A O 1
ATOM 717 N N . GLU A 1 86 ? 9.458 5.774 5.357 1.00 96.62 86 GLU A N 1
ATOM 718 C CA . GLU A 1 86 ? 8.140 5.460 4.822 1.00 96.62 86 GLU A CA 1
ATOM 719 C C . GLU A 1 86 ? 7.140 6.567 5.149 1.00 96.62 86 GLU A C 1
ATOM 721 O O . GLU A 1 86 ? 7.430 7.468 5.940 1.00 96.62 86 GLU A O 1
ATOM 726 N N . TRP A 1 87 ? 5.965 6.490 4.529 1.00 96.69 87 TRP A N 1
ATOM 727 C CA . TRP A 1 87 ? 4.855 7.392 4.821 1.00 96.69 87 TRP A CA 1
ATOM 728 C C . TRP A 1 87 ? 4.067 7.000 6.081 1.00 96.69 87 TRP A C 1
ATOM 730 O O . TRP A 1 87 ? 3.453 7.884 6.671 1.00 96.69 87 TRP A O 1
ATOM 740 N N . GLY A 1 88 ? 4.073 5.720 6.478 1.00 96.12 88 GLY A N 1
ATOM 741 C CA . GLY A 1 88 ? 3.402 5.226 7.690 1.00 96.12 88 GLY A CA 1
ATOM 742 C C . GLY A 1 88 ? 1.877 5.286 7.590 1.00 96.12 88 GLY A C 1
ATOM 743 O O . GLY A 1 88 ? 1.191 5.673 8.531 1.00 96.12 88 GLY A O 1
ATOM 744 N N . VAL A 1 89 ? 1.323 4.998 6.408 1.00 95.62 89 VAL A N 1
ATOM 745 C CA . VAL A 1 89 ? -0.116 5.205 6.131 1.00 95.62 89 VAL A CA 1
ATOM 746 C C . VAL A 1 89 ? -1.031 4.190 6.821 1.00 95.62 89 VAL A C 1
ATOM 748 O O . VAL A 1 89 ? -2.246 4.374 6.858 1.00 95.62 89 VAL A O 1
ATOM 751 N N . ASP A 1 90 ? -0.451 3.114 7.331 1.00 95.69 90 ASP A N 1
ATOM 752 C CA . ASP A 1 90 ? -1.071 2.03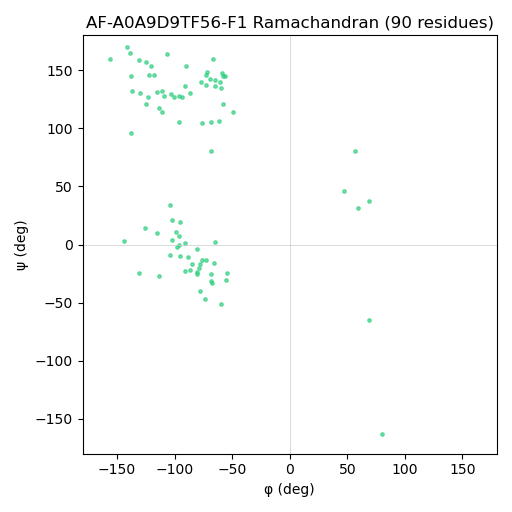1 8.087 1.00 95.69 90 ASP A CA 1
ATOM 753 C C . ASP A 1 90 ? -0.942 2.209 9.615 1.00 95.69 90 ASP A C 1
ATOM 755 O O . ASP A 1 90 ? -1.326 1.323 10.384 1.00 95.69 90 ASP A O 1
ATOM 759 N N . GLU A 1 91 ? -0.430 3.357 10.064 1.00 93.75 91 GLU A N 1
ATOM 760 C CA . GLU A 1 91 ? -0.236 3.711 11.473 1.00 93.75 91 GLU A CA 1
ATOM 761 C C . GLU A 1 91 ? -1.255 4.764 11.965 1.00 93.75 91 GLU A C 1
ATOM 763 O O . GLU A 1 91 ? -1.920 5.437 11.171 1.00 93.75 91 GLU A O 1
ATOM 768 N N . THR A 1 92 ? -1.385 4.911 13.292 1.00 78.75 92 THR A N 1
ATOM 769 C CA . THR A 1 92 ? -2.226 5.926 13.969 1.00 78.75 92 THR A CA 1
ATOM 770 C C . THR A 1 92 ? -1.501 6.608 15.112 1.00 78.75 92 THR A C 1
ATOM 772 O O . THR A 1 92 ? -0.910 5.860 15.926 1.00 78.75 92 THR A O 1
#

Foldseek 3Di:
DDDPPPPPPPVVVVPVPPDPPPPPDDADAPFFDKDKDAQCDDPPDGGGIDIDGDGPPDDPVDDDDDDDDPVRQQAGHLVRDPNSHHPNNRHD

Radius of gyration: 20.5 Å; Cα contacts (8 Å, |Δi|>4): 86; chains: 1; bounding box: 71×18×47 Å

Mean predicted aligned error: 9.73 Å

Sequence (92 aa):
MKKHLLFGFFLSFWFLFLAHSQTNALPRVNNGTLVRHVDFSSEHIAARNIDVWLPDNYSPNQRYKVLYMHDGQMLFDANTTWNKQEWGVDET

Nearest PDB structures (foldseek):
  8gym-assembly1_s6  TM=3.572E-01  e=9.440E+00  Tetrahymena thermophila SB210

pLDDT: mean 83.79, std 19.18, range [43.84, 98.0]

Secondary structure (DSSP, 8-state):
---SSSSSSSTTTSSTTS-----SPPPP-SSSEEEEEEEE--SSS--EEEEEEE-TT--TTS-------S--TTSS-GGGSTTS----TT--

Solvent-accessible surface area (backbone atoms only — not comparable to full-atom values): 6373 Å² total; per-residue (Å²): 133,97,83,79,88,77,80,77,70,69,70,65,64,70,60,76,74,70,69,88,68,77,66,93,67,77,73,56,64,88,45,48,47,78,47,75,42,76,60,40,79,52,99,86,51,82,57,40,72,46,76,46,80,38,61,79,84,66,50,95,91,56,90,75,91,84,84,87,72,87,77,65,68,41,36,52,26,25,88,80,27,96,83,60,51,52,69,51,76,51,61,134